Protein AF-A0AAP7P8I2-F1 (afdb_monomer)

Sequence (131 aa):
MYRLLLYSFLILPVAASAGTTIYTDSHQRPMNPPAGVRVVLLDAPEQTQDTFFGVLPAEPAEASARVMERMQSPEWQSFQAGLAEHYRALAHAWSLGLKKYPAVVFDDSEVVYGTTDVVLAEQLRTGGGLP

InterPro domains:
  IPR011090 Integrating conjugative element protein, PFL4709 [PF07511] (19-124)
  IPR011090 Integrating conjugative element protein, PFL4709 [TIGR03757] (19-124)

Secondary structure (DSSP, 8-state):
-----------PPP------EEEE-STT--SSPPTT-EEEETTHHHHHHHHHH-S--SSHHHHHHHHHHHHTSTTHHHHHHHHHHHHHHHHHHHHTT--SSSEEEETTTEEEES---HHHHHHHHHH----

Foldseek 3Di:
DDDDPPPPPPPDPDLDQDAKEWEAAPVADDDDDDPPYHYAHLCVLVVLCCVQLPDADPPVVRSVVSVVVSCPDPCNVVSVVSSVVNVVSNVLCVVLVPDDDRWMDGRSHDIDHDDPHPVVSVCPRVVDPDD

Mean predicted aligned error: 8.73 Å

Solvent-accessible surface area (backbone atoms only — not comparable to full-atom values): 7961 Å² total; per-residue (Å²): 134,88,75,91,79,81,78,77,78,79,76,73,78,76,80,70,82,40,59,45,31,33,38,25,39,83,89,62,61,60,82,80,68,61,90,83,50,44,78,44,51,70,49,42,46,59,54,52,49,45,67,72,68,45,88,68,57,92,52,65,70,59,27,52,52,52,53,52,55,52,62,72,38,89,60,32,67,60,50,52,54,53,43,53,51,39,49,49,54,43,51,47,46,52,74,64,62,62,85,69,70,32,16,34,29,40,57,75,72,49,76,38,71,78,36,61,52,63,70,61,41,51,48,47,70,74,68,56,77,79,133

Organism: Escherichia coli (NCBI:txid562)

Nearest PDB structures (foldseek):
  9dcg-assembly2_B  TM=5.178E-01  e=1.261E-01  Vibrio cholerae O1 biovar El Tor str. N16961
  3gv1-assembly1_A  TM=3.409E-01  e=2.530E-01  Neisseria gonorrhoeae FA 1090
  5cp1-assembly1_A-2  TM=4.645E-01  e=1.398E+00  Deinococcus radiodurans R1 = ATCC 13939 = DSM 20539
  4jr6-assembly2_B  TM=3.338E-01  e=2.177E+00  Mycobacterium tuberculosis
  4ihu-assembly2_B  TM=3.400E-01  e=3.613E+00  Mycobacterium tuberculosis H37Rv

Structure (mmCIF, N/CA/C/O backbone):
data_AF-A0AAP7P8I2-F1
#
_entry.id   AF-A0AAP7P8I2-F1
#
loop_
_atom_site.group_PDB
_atom_site.id
_atom_site.type_symbol
_atom_site.label_atom_id
_atom_site.label_alt_id
_atom_site.label_comp_id
_atom_site.label_asym_id
_atom_site.label_entity_id
_atom_site.label_seq_id
_atom_site.pdbx_PDB_ins_code
_atom_site.Cartn_x
_atom_site.Cartn_y
_atom_site.Cartn_z
_atom_site.occupancy
_atom_site.B_iso_or_equiv
_atom_site.auth_seq_id
_atom_site.auth_comp_id
_atom_site.auth_asym_id
_atom_site.auth_atom_id
_atom_site.pdbx_PDB_model_num
ATOM 1 N N . MET A 1 1 ? -33.397 -39.259 -21.211 1.00 44.47 1 MET A N 1
ATOM 2 C CA . MET A 1 1 ? -32.452 -39.776 -22.225 1.00 44.47 1 MET A CA 1
ATOM 3 C C . MET A 1 1 ? -31.731 -38.589 -22.847 1.00 44.47 1 MET A C 1
ATOM 5 O O . MET A 1 1 ? -32.405 -37.839 -23.527 1.00 44.47 1 MET A O 1
ATOM 9 N N . TYR A 1 2 ? -30.421 -38.451 -22.566 1.00 43.09 2 TYR A N 1
ATOM 10 C CA . TYR A 1 2 ? -29.397 -37.622 -23.247 1.00 43.09 2 TYR A CA 1
ATOM 11 C C . TYR A 1 2 ? -29.662 -36.101 -23.382 1.00 43.09 2 TYR A C 1
ATOM 13 O O . TYR A 1 2 ? -30.715 -35.687 -23.821 1.00 43.09 2 TYR A O 1
ATOM 21 N N . ARG A 1 3 ? -28.748 -35.167 -23.112 1.00 51.34 3 ARG A N 1
ATOM 22 C CA . ARG A 1 3 ? -27.328 -35.174 -22.743 1.00 51.34 3 ARG A CA 1
ATOM 23 C C . ARG A 1 3 ? -27.019 -33.739 -22.288 1.00 51.34 3 ARG A C 1
ATOM 25 O O . ARG A 1 3 ? -27.581 -32.799 -22.842 1.00 51.34 3 ARG A O 1
ATOM 32 N N . LEU A 1 4 ? -26.135 -33.593 -21.304 1.00 53.62 4 LEU A N 1
ATOM 33 C CA . LEU A 1 4 ? -25.483 -32.334 -20.939 1.00 53.62 4 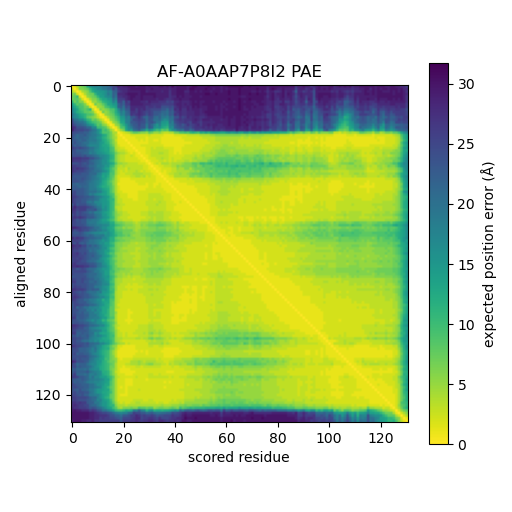LEU A CA 1
ATOM 34 C C . LEU A 1 4 ? -25.077 -31.524 -22.182 1.00 53.62 4 LEU A C 1
ATOM 36 O O . LEU A 1 4 ? -24.335 -32.033 -23.020 1.00 53.62 4 LEU A O 1
ATOM 40 N N . LEU A 1 5 ? -25.450 -30.249 -22.215 1.00 54.62 5 LEU A N 1
ATOM 41 C CA . LEU A 1 5 ? -24.685 -29.203 -22.894 1.00 54.62 5 LEU A CA 1
ATOM 42 C C . LEU A 1 5 ? -24.459 -28.074 -21.884 1.00 54.62 5 LEU A C 1
ATOM 44 O O . LEU A 1 5 ? -25.055 -27.004 -21.941 1.00 54.62 5 LEU A O 1
ATOM 48 N N . LEU A 1 6 ? -23.603 -28.375 -20.902 1.00 55.03 6 LEU A N 1
ATOM 49 C CA . LEU A 1 6 ? -22.873 -27.372 -20.133 1.00 55.03 6 LEU A CA 1
ATOM 50 C C . LEU A 1 6 ? -21.928 -26.677 -21.119 1.00 55.03 6 LEU A C 1
ATOM 52 O O . LEU A 1 6 ? -20.834 -27.165 -21.396 1.00 55.03 6 LEU A O 1
ATOM 56 N N . TYR A 1 7 ? -22.379 -25.569 -21.703 1.00 57.22 7 TYR A N 1
ATOM 57 C CA . TYR A 1 7 ? -21.488 -24.639 -22.382 1.00 57.22 7 TYR A CA 1
ATOM 58 C C . TYR A 1 7 ? -20.654 -23.939 -21.308 1.00 57.22 7 TYR A C 1
ATOM 60 O O . TYR A 1 7 ? -21.066 -22.938 -20.727 1.00 57.22 7 TYR A O 1
ATOM 68 N N . SER A 1 8 ? -19.478 -24.496 -21.023 1.00 60.69 8 SER A N 1
ATOM 69 C CA . SER A 1 8 ? -18.417 -23.781 -20.326 1.00 60.69 8 SER A CA 1
ATOM 70 C C . SER A 1 8 ? -17.981 -22.626 -21.222 1.00 60.69 8 SER A C 1
ATOM 72 O O . SER A 1 8 ? -17.209 -22.813 -22.162 1.00 60.69 8 SER A O 1
ATOM 74 N N . PHE A 1 9 ? -18.513 -21.433 -20.969 1.00 62.81 9 PHE A N 1
ATOM 75 C CA . PHE A 1 9 ? -17.975 -20.207 -21.536 1.00 62.81 9 PHE A CA 1
ATOM 76 C C . PHE A 1 9 ? -16.622 -19.981 -20.852 1.00 62.81 9 PHE A C 1
ATOM 78 O O . PHE A 1 9 ? -16.549 -19.451 -19.745 1.00 62.81 9 PHE A O 1
ATOM 85 N N . LEU A 1 10 ? -15.552 -20.502 -21.459 1.00 64.00 10 LEU A N 1
ATOM 86 C CA . LEU A 1 10 ? -14.185 -20.207 -21.051 1.00 64.00 10 LEU A CA 1
ATOM 87 C C . LEU A 1 10 ? -13.946 -18.730 -21.375 1.00 64.00 10 LEU A C 1
ATOM 89 O O . LEU A 1 10 ? -13.545 -18.382 -22.484 1.00 64.00 10 LEU A O 1
ATOM 93 N N . ILE A 1 11 ? -14.266 -17.856 -20.423 1.00 66.25 11 ILE A N 1
ATOM 94 C CA . ILE A 1 11 ? -13.855 -16.458 -20.472 1.00 66.25 11 ILE A CA 1
ATOM 95 C C . ILE A 1 11 ? -12.336 -16.483 -20.324 1.00 66.25 11 ILE A C 1
ATOM 97 O O . ILE A 1 11 ? -11.816 -16.680 -19.228 1.00 66.25 11 ILE A O 1
ATOM 101 N N . LEU A 1 12 ? -1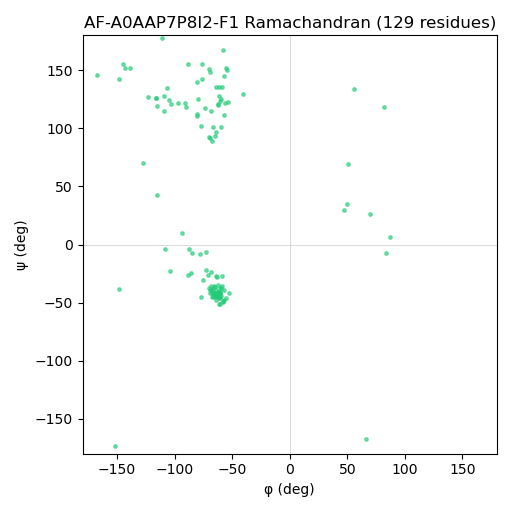1.624 -16.345 -21.440 1.00 56.06 12 LEU A N 1
ATOM 102 C CA . LEU A 1 12 ? -10.212 -15.992 -21.408 1.00 56.06 12 LEU A CA 1
ATOM 103 C C . LEU A 1 12 ? -10.126 -14.603 -20.765 1.00 56.06 12 LEU A C 1
ATOM 105 O O . LEU A 1 12 ? -10.740 -13.671 -21.296 1.00 56.06 12 LEU A O 1
ATOM 109 N N . PRO A 1 13 ? -9.428 -14.436 -19.629 1.00 60.38 13 PRO A N 1
ATOM 110 C CA . PRO A 1 13 ? -9.157 -13.102 -19.129 1.00 60.38 13 PRO A CA 1
ATOM 111 C C . PRO A 1 13 ? -8.368 -12.370 -20.216 1.00 60.38 13 PRO A C 1
ATOM 113 O O . PRO A 1 13 ? -7.352 -12.868 -20.702 1.00 60.38 13 PRO A O 1
ATOM 116 N N . VAL A 1 14 ? -8.865 -11.208 -20.638 1.00 52.31 14 VAL A N 1
ATOM 117 C CA . VAL A 1 14 ? -8.065 -10.272 -21.428 1.00 52.31 14 VAL A CA 1
ATOM 118 C C . VAL A 1 14 ? -6.821 -9.990 -20.594 1.00 52.31 14 VAL A C 1
ATOM 120 O O . VAL A 1 14 ? -6.948 -9.569 -19.444 1.00 52.31 14 VAL A O 1
ATOM 123 N N . ALA A 1 15 ? -5.637 -10.266 -21.142 1.00 53.00 15 ALA A N 1
ATOM 124 C CA . ALA A 1 15 ? -4.395 -9.804 -20.547 1.00 53.00 15 ALA A CA 1
ATOM 125 C C . ALA A 1 15 ? -4.470 -8.274 -20.516 1.00 53.00 15 ALA A C 1
ATOM 127 O O . ALA A 1 15 ? -4.354 -7.614 -21.550 1.00 53.00 15 ALA A O 1
ATOM 128 N N . ALA A 1 16 ? -4.781 -7.714 -19.349 1.00 52.94 16 ALA A N 1
ATOM 129 C CA . ALA A 1 16 ? -4.645 -6.290 -19.129 1.00 52.94 16 ALA A CA 1
ATOM 130 C C . ALA A 1 16 ? -3.160 -5.971 -19.325 1.00 52.94 16 ALA A C 1
ATOM 132 O O . ALA A 1 16 ? -2.315 -6.594 -18.688 1.00 52.94 16 ALA A O 1
ATOM 133 N N . SER A 1 17 ? -2.842 -5.054 -20.241 1.00 48.78 17 SER A N 1
ATOM 134 C CA . SER A 1 17 ? -1.500 -4.474 -20.312 1.00 48.78 17 SER A CA 1
ATOM 135 C C . SER A 1 17 ? -1.229 -3.854 -18.948 1.00 48.78 17 SER A C 1
ATOM 137 O O . SER A 1 17 ? -1.931 -2.925 -18.537 1.00 48.78 17 SER A O 1
ATOM 139 N N . ALA A 1 18 ? -0.301 -4.438 -18.204 1.00 62.53 18 ALA A N 1
ATOM 140 C CA . ALA A 1 18 ? -0.008 -4.000 -16.858 1.00 62.53 18 ALA A CA 1
ATOM 141 C C . ALA A 1 18 ? 0.842 -2.725 -16.942 1.00 62.53 18 ALA A C 1
ATOM 143 O O . ALA A 1 18 ? 2.022 -2.736 -17.256 1.00 62.53 18 ALA A O 1
ATOM 144 N N . GLY A 1 19 ? 0.220 -1.569 -16.721 1.00 88.62 19 GLY A N 1
ATOM 145 C CA . GLY A 1 19 ? 0.947 -0.300 -16.720 1.00 88.62 19 GLY A CA 1
ATOM 146 C C . GLY A 1 19 ? 2.078 -0.273 -15.682 1.00 88.62 19 GLY A C 1
ATOM 147 O O . GLY A 1 19 ? 2.148 -1.097 -14.769 1.00 88.62 19 GLY A O 1
ATOM 148 N N . THR A 1 20 ? 2.959 0.718 -15.779 1.00 94.44 20 THR A N 1
ATOM 149 C CA . THR A 1 20 ? 4.027 0.906 -14.793 1.00 94.44 20 THR A CA 1
ATOM 150 C C . THR A 1 20 ? 3.448 1.162 -13.399 1.00 94.44 20 THR A C 1
ATOM 152 O O . THR A 1 20 ? 2.638 2.074 -13.202 1.00 94.44 20 THR A O 1
ATOM 155 N N . THR A 1 21 ? 3.900 0.385 -12.415 1.00 96.62 21 THR A N 1
ATOM 156 C CA . THR A 1 21 ? 3.513 0.532 -11.010 1.00 96.62 21 THR A CA 1
ATOM 157 C C . THR A 1 21 ? 4.741 0.726 -10.129 1.00 96.62 21 THR A C 1
ATOM 159 O O . THR A 1 21 ? 5.665 -0.080 -10.140 1.00 96.62 21 THR A O 1
ATOM 162 N N . ILE A 1 22 ? 4.740 1.781 -9.320 1.00 97.25 22 ILE A N 1
ATOM 163 C CA . ILE A 1 22 ? 5.729 2.018 -8.270 1.00 97.25 22 ILE A CA 1
ATOM 164 C C . ILE A 1 22 ? 5.211 1.381 -6.979 1.00 97.25 22 ILE A C 1
ATOM 166 O O . ILE A 1 22 ? 4.151 1.763 -6.486 1.00 97.25 22 ILE A O 1
ATOM 170 N N . TYR A 1 23 ? 5.973 0.456 -6.407 1.00 97.44 23 TYR A N 1
ATOM 171 C CA . TYR A 1 23 ? 5.758 -0.087 -5.068 1.00 97.44 23 TYR A CA 1
ATOM 172 C C . TYR A 1 23 ? 6.769 0.541 -4.105 1.00 97.44 23 TYR A C 1
ATOM 174 O O . TYR A 1 23 ? 7.978 0.436 -4.304 1.00 97.44 23 TYR A O 1
ATOM 182 N N . THR A 1 24 ? 6.286 1.216 -3.067 1.00 97.56 24 THR A N 1
ATOM 183 C CA . THR A 1 24 ? 7.125 1.917 -2.080 1.00 97.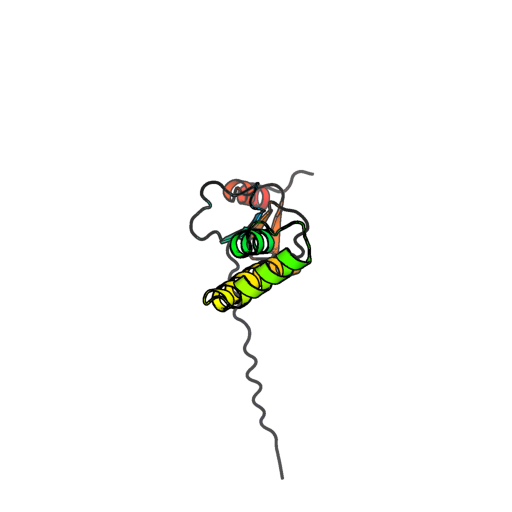56 24 THR A CA 1
ATOM 184 C C . THR A 1 24 ? 6.428 1.974 -0.717 1.00 97.56 24 THR A C 1
ATOM 186 O O . THR A 1 24 ? 5.379 1.360 -0.543 1.00 97.56 24 THR A O 1
ATOM 189 N N . ASP A 1 25 ? 6.995 2.684 0.251 1.00 96.12 25 ASP A N 1
ATOM 190 C CA . ASP A 1 25 ? 6.366 3.034 1.527 1.00 96.12 25 ASP A CA 1
ATOM 191 C C . ASP A 1 25 ? 6.067 4.546 1.606 1.00 96.12 25 ASP A C 1
ATOM 193 O O . ASP A 1 25 ? 6.364 5.323 0.688 1.00 96.12 25 ASP A O 1
ATOM 197 N N . SER A 1 26 ? 5.452 4.992 2.701 1.00 94.25 26 SER A N 1
ATOM 198 C CA . SER A 1 26 ? 5.184 6.413 2.942 1.00 94.25 26 SER A CA 1
ATOM 199 C C . SER A 1 26 ? 6.437 7.275 3.067 1.00 94.25 26 SER A C 1
ATOM 201 O O . SER A 1 26 ? 6.374 8.463 2.731 1.00 94.25 26 SER A O 1
ATOM 203 N N . HIS A 1 27 ? 7.555 6.702 3.518 1.00 93.38 27 HIS A N 1
ATOM 204 C CA . HIS A 1 27 ? 8.819 7.403 3.736 1.00 93.38 27 HIS A CA 1
ATOM 205 C C . HIS A 1 27 ? 9.547 7.717 2.425 1.00 93.38 27 HIS A C 1
ATOM 207 O O . HIS A 1 27 ? 10.235 8.732 2.330 1.00 93.38 27 HIS A O 1
ATOM 213 N N . GLN A 1 28 ? 9.375 6.877 1.406 1.00 92.12 28 GLN A N 1
ATOM 214 C CA . GLN A 1 28 ? 10.053 6.965 0.114 1.00 92.12 28 GLN A CA 1
ATOM 215 C C . GLN A 1 28 ? 9.061 7.238 -1.021 1.00 92.12 28 GLN A C 1
ATOM 217 O O . GLN A 1 28 ? 9.124 6.629 -2.094 1.00 92.12 28 GLN A O 1
ATOM 222 N N . ARG A 1 29 ? 8.106 8.150 -0.802 1.00 92.44 29 ARG A N 1
ATOM 223 C CA . ARG A 1 29 ? 7.119 8.499 -1.830 1.00 92.44 29 ARG A CA 1
ATOM 224 C C . ARG A 1 29 ? 7.767 9.151 -3.064 1.00 92.44 29 ARG A C 1
ATOM 226 O O . ARG A 1 29 ? 8.582 10.060 -2.904 1.00 92.44 29 ARG A O 1
ATOM 233 N N . PRO A 1 30 ? 7.376 8.752 -4.293 1.00 92.06 30 PRO A N 1
ATOM 234 C CA . PRO A 1 30 ? 7.852 9.395 -5.513 1.00 92.06 30 PRO A CA 1
ATOM 235 C C . PRO A 1 30 ? 7.441 10.867 -5.557 1.00 92.06 30 PRO A C 1
ATOM 237 O O . PRO A 1 30 ? 6.285 11.215 -5.303 1.00 92.06 30 PRO A O 1
ATOM 240 N N . MET A 1 31 ? 8.379 11.728 -5.944 1.00 85.94 31 MET A N 1
ATOM 241 C CA . MET A 1 31 ? 8.097 13.130 -6.234 1.00 85.94 31 MET A CA 1
ATOM 242 C C . MET A 1 31 ? 7.511 13.227 -7.645 1.00 85.94 31 MET A C 1
ATOM 244 O O . MET A 1 31 ? 8.224 12.997 -8.613 1.00 85.94 31 MET A O 1
ATOM 248 N N . ASN A 1 32 ? 6.223 13.567 -7.757 1.00 87.75 32 ASN A N 1
ATOM 249 C CA . ASN A 1 32 ? 5.510 13.739 -9.032 1.00 87.75 32 ASN A CA 1
ATOM 250 C C . ASN A 1 32 ? 5.676 12.548 -10.001 1.00 87.75 32 ASN A C 1
ATOM 252 O O . ASN A 1 32 ? 6.332 12.688 -11.036 1.00 87.75 32 ASN A O 1
ATOM 256 N N . PRO A 1 33 ? 5.085 11.376 -9.695 1.00 89.62 33 PRO A N 1
ATOM 257 C CA . PRO A 1 33 ? 5.117 10.245 -10.617 1.00 89.62 33 PRO A CA 1
ATOM 258 C C . PRO A 1 33 ? 4.512 10.636 -11.982 1.00 89.62 33 PRO A C 1
ATOM 260 O O . PRO A 1 33 ? 3.556 11.421 -12.018 1.00 89.62 33 PRO A O 1
ATOM 263 N N . PRO A 1 34 ? 5.032 10.101 -13.104 1.00 91.25 34 PRO A N 1
ATOM 264 C CA . PRO A 1 34 ? 4.473 10.369 -14.425 1.00 91.25 34 PRO A CA 1
ATOM 265 C C . PRO A 1 34 ? 2.980 10.024 -14.513 1.00 91.25 34 PRO A C 1
ATOM 267 O O . PRO A 1 34 ? 2.484 9.128 -13.827 1.00 91.25 34 PRO A O 1
ATOM 270 N N . ALA A 1 35 ? 2.252 10.718 -15.390 1.00 89.88 35 ALA A N 1
ATOM 271 C CA . ALA A 1 35 ? 0.831 10.454 -15.595 1.00 89.88 35 ALA A CA 1
ATOM 272 C C . ALA A 1 35 ? 0.598 9.000 -16.042 1.00 89.88 35 ALA A C 1
ATOM 274 O O . ALA A 1 35 ? 1.301 8.489 -16.910 1.00 89.88 35 ALA A O 1
ATOM 275 N N . GLY A 1 36 ? -0.401 8.343 -15.450 1.00 89.50 36 GLY A N 1
ATOM 276 C CA . GLY A 1 36 ? -0.722 6.941 -15.736 1.00 89.50 36 GLY A CA 1
ATOM 277 C C . GLY A 1 36 ? 0.116 5.917 -14.963 1.00 89.50 36 GLY A C 1
ATOM 278 O O . GLY A 1 36 ? -0.224 4.738 -14.996 1.00 89.50 36 GLY A O 1
ATOM 279 N N . VAL A 1 37 ? 1.146 6.342 -14.221 1.00 94.25 37 VAL A N 1
ATOM 280 C CA . VAL A 1 37 ? 1.900 5.458 -13.323 1.00 94.25 37 VAL A CA 1
ATOM 281 C C . VAL A 1 37 ? 1.122 5.267 -12.028 1.00 94.25 37 VAL A C 1
ATOM 283 O O . VAL A 1 37 ? 0.770 6.230 -11.341 1.00 94.25 37 VAL A O 1
ATOM 286 N N . ARG A 1 38 ? 0.870 4.010 -11.666 1.00 95.31 38 ARG A N 1
ATOM 287 C CA . ARG A 1 38 ? 0.226 3.676 -10.396 1.00 95.31 38 ARG A CA 1
ATOM 288 C C . ARG A 1 38 ? 1.254 3.711 -9.268 1.00 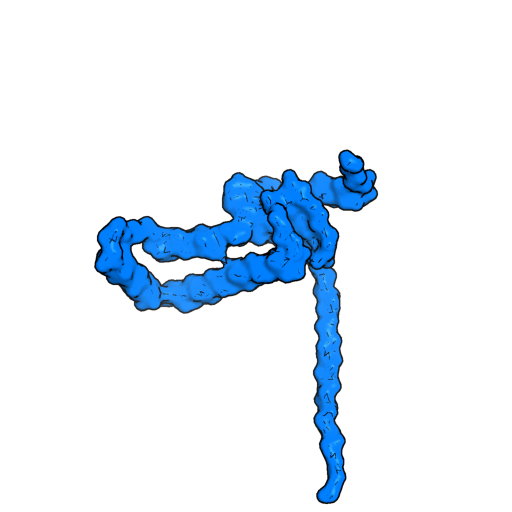95.31 38 ARG A C 1
ATOM 290 O O . ARG A 1 38 ? 2.365 3.225 -9.433 1.00 95.31 38 ARG A O 1
ATOM 297 N N . VAL A 1 39 ? 0.878 4.234 -8.103 1.00 96.31 39 VAL A N 1
ATOM 298 C CA . VAL A 1 39 ? 1.712 4.186 -6.891 1.00 96.31 39 VAL A CA 1
ATOM 299 C C . VAL A 1 39 ? 1.001 3.361 -5.829 1.00 96.31 39 VAL A C 1
ATOM 301 O O . VAL A 1 39 ? -0.149 3.635 -5.491 1.00 96.31 39 VAL A O 1
ATOM 304 N N . VAL A 1 40 ? 1.691 2.355 -5.304 1.00 96.75 40 VAL A N 1
ATOM 305 C CA . VAL A 1 40 ? 1.229 1.489 -4.221 1.00 96.75 40 VAL A CA 1
ATOM 306 C C . VAL A 1 40 ? 2.130 1.697 -3.020 1.00 96.75 40 VAL A C 1
ATOM 308 O O . VAL A 1 40 ? 3.330 1.437 -3.087 1.00 96.75 40 VAL A O 1
ATOM 311 N N . LEU A 1 41 ? 1.530 2.140 -1.919 1.00 97.06 41 LEU A N 1
ATOM 312 C CA . LEU A 1 41 ? 2.201 2.193 -0.628 1.00 97.06 41 LEU A CA 1
ATOM 313 C C . LEU A 1 41 ? 1.967 0.865 0.095 1.00 97.06 41 LEU A C 1
ATOM 315 O O . LEU A 1 41 ? 0.823 0.484 0.348 1.00 97.06 41 LEU A O 1
ATOM 319 N N . LEU A 1 42 ? 3.042 0.142 0.385 1.00 96.75 42 LEU A N 1
ATOM 320 C CA . LEU A 1 42 ? 2.997 -1.176 1.021 1.00 96.75 42 LEU A CA 1
ATOM 321 C C . LEU A 1 42 ? 2.623 -1.087 2.509 1.00 96.75 42 LEU A C 1
ATOM 323 O O . LEU A 1 42 ? 2.092 -2.043 3.064 1.00 96.75 42 LEU A O 1
ATOM 327 N N . ASP A 1 43 ? 2.826 0.081 3.114 1.00 96.44 43 ASP A N 1
ATOM 328 C CA . ASP A 1 43 ? 2.418 0.459 4.469 1.00 96.44 43 ASP A CA 1
ATOM 329 C C . ASP A 1 43 ? 1.052 1.181 4.503 1.00 96.44 43 ASP A C 1
ATOM 331 O O . ASP A 1 43 ? 0.646 1.712 5.536 1.00 96.44 43 ASP A O 1
ATOM 335 N N . ALA A 1 44 ? 0.304 1.214 3.389 1.00 97.06 44 ALA A N 1
ATOM 336 C CA . ALA A 1 44 ? -1.027 1.825 3.361 1.00 97.06 44 ALA A CA 1
ATOM 337 C C . ALA A 1 44 ? -2.038 1.196 4.338 1.00 97.06 44 ALA A C 1
ATOM 339 O O . ALA A 1 44 ? -2.833 1.959 4.896 1.00 97.06 44 ALA A O 1
ATOM 340 N N . PRO A 1 45 ? -2.063 -0.139 4.569 1.00 96.81 45 PRO A N 1
ATOM 341 C CA . PRO A 1 45 ? -2.960 -0.718 5.566 1.00 96.81 45 PRO A CA 1
ATOM 342 C C . PRO A 1 45 ? -2.726 -0.130 6.962 1.00 96.81 45 PRO A C 1
ATOM 344 O O . PRO A 1 45 ? -3.675 0.347 7.578 1.00 96.81 45 PRO A O 1
ATOM 347 N N . GLU A 1 46 ? -1.464 -0.074 7.398 1.00 95.81 46 GLU A N 1
ATOM 348 C CA . GLU A 1 46 ? -1.062 0.476 8.698 1.00 95.81 46 GLU A CA 1
ATOM 349 C C . GLU A 1 46 ? -1.430 1.958 8.804 1.00 95.81 46 GLU A C 1
ATOM 351 O O . GLU A 1 46 ? -2.184 2.339 9.694 1.00 95.81 46 GLU A O 1
ATOM 356 N N . GLN 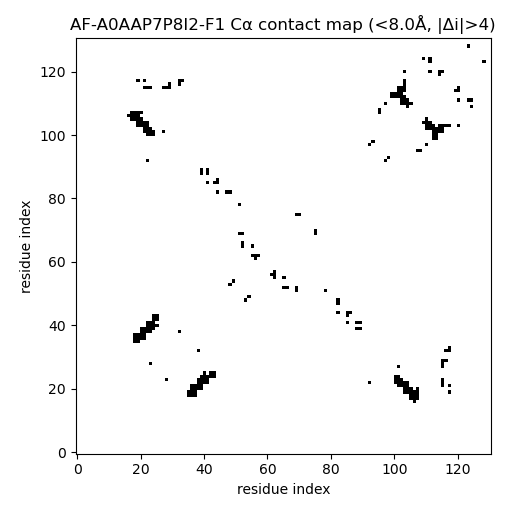A 1 47 ? -1.053 2.775 7.815 1.00 95.31 47 GLN A N 1
ATOM 357 C CA . GLN A 1 47 ? -1.415 4.198 7.793 1.00 95.31 47 GLN A CA 1
ATOM 358 C C . GLN A 1 47 ? -2.928 4.435 7.848 1.00 95.31 47 GLN A C 1
ATOM 360 O O . GLN A 1 47 ? -3.396 5.375 8.496 1.00 95.31 47 GLN A O 1
ATOM 365 N N . THR A 1 48 ? -3.710 3.605 7.156 1.00 95.75 48 THR A N 1
ATOM 366 C CA . THR A 1 48 ? -5.171 3.734 7.126 1.00 95.75 48 THR A CA 1
ATOM 367 C C . THR A 1 48 ? -5.770 3.382 8.483 1.00 95.75 48 THR A C 1
ATOM 369 O O . THR A 1 48 ? -6.659 4.088 8.961 1.00 95.75 48 THR A O 1
ATOM 372 N N . GLN A 1 49 ? -5.270 2.325 9.127 1.00 96.25 49 GLN A N 1
ATOM 373 C CA . GLN A 1 49 ? -5.680 1.933 10.475 1.00 96.25 49 GLN A CA 1
ATOM 374 C C . GLN A 1 49 ? -5.304 3.004 11.503 1.00 96.25 49 GLN A C 1
ATOM 376 O O . GLN A 1 49 ? -6.177 3.437 12.256 1.00 96.25 49 GLN A O 1
ATOM 381 N N . ASP A 1 50 ? -4.067 3.496 11.477 1.00 94.81 50 ASP A N 1
ATOM 382 C CA . ASP A 1 50 ? -3.579 4.542 12.380 1.00 94.81 50 ASP A CA 1
ATOM 383 C C . ASP A 1 50 ? -4.371 5.839 12.225 1.00 94.81 50 ASP A C 1
ATOM 385 O O . ASP A 1 50 ? -4.750 6.473 13.210 1.00 94.81 50 ASP A O 1
ATOM 389 N N . THR A 1 51 ? -4.700 6.213 10.988 1.00 95.00 51 THR A N 1
ATOM 390 C CA . THR A 1 51 ? -5.527 7.395 10.716 1.00 95.00 51 THR A CA 1
ATOM 391 C C . THR A 1 51 ? -6.954 7.209 11.232 1.00 95.00 51 THR A C 1
ATOM 393 O O . THR A 1 51 ? -7.544 8.143 11.777 1.00 95.00 51 THR A O 1
ATOM 396 N N . PHE A 1 52 ? -7.537 6.018 11.069 1.00 96.81 52 PHE A N 1
ATOM 397 C CA . PHE A 1 52 ? -8.928 5.773 11.441 1.00 96.81 52 PHE A CA 1
ATOM 398 C C . PHE A 1 52 ? -9.126 5.606 12.949 1.00 96.81 52 PHE A C 1
ATOM 400 O O . PHE A 1 52 ? -10.076 6.168 13.504 1.00 96.81 52 PHE A O 1
ATOM 407 N N . PHE A 1 53 ? -8.268 4.836 13.615 1.00 95.94 53 PHE A N 1
ATOM 408 C CA . PHE A 1 53 ? -8.364 4.580 15.054 1.00 95.94 53 PHE A CA 1
ATOM 409 C C . PHE A 1 53 ? -7.683 5.667 15.891 1.00 95.94 53 PHE A C 1
ATOM 411 O O . PHE A 1 53 ? -8.087 5.900 17.034 1.00 95.94 53 PHE A O 1
ATOM 418 N N . GLY A 1 54 ? -6.712 6.376 15.311 1.00 93.81 54 GLY A N 1
ATOM 419 C CA . GLY A 1 54 ? -5.883 7.337 16.021 1.00 93.81 54 GLY A CA 1
ATOM 420 C C . GLY A 1 54 ? -4.995 6.665 17.066 1.00 93.81 54 GLY A C 1
ATOM 421 O O . GLY A 1 54 ? -4.865 5.443 17.133 1.00 93.81 54 GLY A O 1
ATOM 422 N N . VAL A 1 55 ? -4.399 7.482 17.934 1.00 93.75 55 VAL A N 1
ATOM 423 C CA . VAL A 1 55 ? -3.598 6.978 19.054 1.00 93.75 55 VAL A CA 1
ATOM 424 C C . VAL A 1 55 ? -4.512 6.274 20.057 1.00 93.75 55 VAL A C 1
ATOM 426 O O . VAL A 1 55 ? -5.364 6.904 20.694 1.00 93.75 55 VAL A O 1
ATOM 429 N N . LEU A 1 56 ? -4.329 4.963 20.209 1.00 94.81 56 LEU A N 1
ATOM 430 C CA . LEU A 1 56 ? -5.041 4.175 21.207 1.00 94.81 56 LEU A CA 1
ATOM 431 C C . LEU A 1 56 ? -4.446 4.404 22.613 1.00 94.81 56 LEU A C 1
ATOM 433 O O . LEU A 1 56 ? -3.228 4.541 22.745 1.00 94.81 56 LEU A O 1
ATOM 437 N N . PRO A 1 57 ? -5.282 4.460 23.668 1.00 95.19 57 PRO A N 1
ATOM 438 C CA . PRO A 1 57 ? -4.825 4.471 25.057 1.00 95.19 57 PRO A CA 1
ATOM 439 C C . PRO A 1 57 ? -3.904 3.288 25.387 1.00 95.19 57 PRO A C 1
ATOM 441 O O . PRO A 1 57 ? -4.060 2.201 24.836 1.00 95.19 57 PRO A O 1
ATOM 444 N N . ALA A 1 58 ? -2.975 3.483 26.327 1.00 96.31 58 ALA A N 1
ATOM 445 C CA . ALA A 1 58 ? -2.110 2.402 26.809 1.00 96.31 58 ALA A CA 1
ATOM 446 C C . ALA A 1 58 ? -2.869 1.379 27.676 1.00 96.31 58 ALA A C 1
ATOM 448 O O . ALA A 1 58 ? -2.467 0.219 27.743 1.00 96.31 58 ALA A O 1
ATOM 449 N N . GLU A 1 59 ? -3.957 1.805 28.327 1.00 98.00 59 GLU A N 1
ATOM 450 C CA . GLU A 1 59 ? -4.829 0.935 29.115 1.0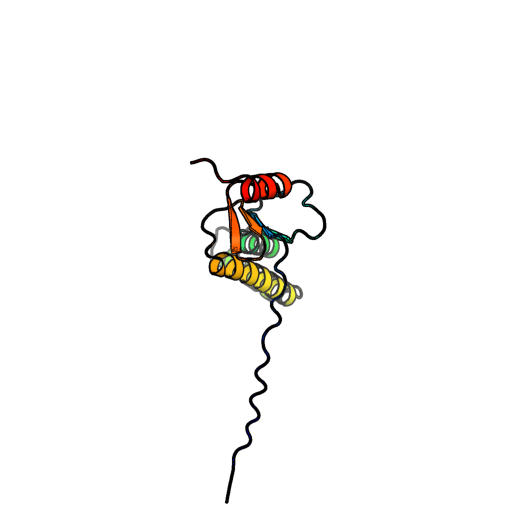0 98.00 59 GLU A CA 1
ATOM 451 C C . GLU A 1 59 ? -5.685 0.055 28.180 1.00 98.00 59 GLU A C 1
ATOM 453 O O . GLU A 1 59 ? -6.498 0.592 27.416 1.00 98.00 59 GLU A O 1
ATOM 458 N N . PRO A 1 60 ? -5.556 -1.288 28.219 1.00 96.69 60 PRO A N 1
ATOM 459 C CA . PRO A 1 60 ? -6.225 -2.172 27.261 1.00 96.69 60 PRO A CA 1
ATOM 460 C C . PRO A 1 60 ? -7.752 -2.055 27.245 1.00 96.69 60 PRO A C 1
ATOM 462 O O . PRO A 1 60 ? -8.368 -2.161 26.180 1.00 96.69 60 PRO A O 1
ATOM 465 N N . ALA A 1 61 ? -8.374 -1.827 28.407 1.00 97.75 61 ALA A N 1
ATOM 466 C CA . ALA A 1 61 ? -9.824 -1.675 28.502 1.00 97.75 61 ALA A CA 1
ATOM 467 C C . ALA A 1 61 ? -10.310 -0.416 27.762 1.00 97.75 61 ALA A C 1
ATOM 469 O O . ALA A 1 61 ? -11.284 -0.469 27.008 1.00 97.75 61 ALA A O 1
ATOM 470 N N . GLU A 1 62 ? -9.594 0.698 27.921 1.00 97.56 62 GLU A N 1
ATOM 471 C CA . GLU A 1 62 ? -9.900 1.957 27.239 1.00 97.56 62 GLU A CA 1
ATOM 472 C C . GLU A 1 62 ? -9.622 1.866 25.733 1.00 97.56 62 GLU A C 1
ATOM 474 O O . GLU A 1 62 ? -10.420 2.343 24.925 1.00 97.56 62 GLU A O 1
ATOM 479 N N . ALA A 1 63 ? -8.534 1.199 25.334 1.00 97.19 63 ALA A N 1
ATOM 480 C CA . ALA A 1 63 ? -8.227 0.949 23.928 1.00 97.19 63 ALA A CA 1
ATOM 481 C C . ALA A 1 63 ? -9.318 0.129 23.232 1.00 97.19 63 ALA A C 1
ATOM 483 O O . ALA A 1 63 ? -9.771 0.495 22.146 1.00 97.19 63 ALA A O 1
ATOM 484 N N . SER A 1 64 ? -9.784 -0.947 23.873 1.00 97.56 64 SER A N 1
ATOM 485 C CA . SER A 1 64 ? -10.866 -1.777 23.342 1.00 97.56 64 SER A CA 1
ATOM 486 C C . SER A 1 64 ? -12.171 -0.992 23.200 1.00 97.56 64 SER A C 1
ATOM 488 O O . SER A 1 64 ? -12.811 -1.062 22.148 1.00 97.56 64 SER A O 1
ATOM 490 N N . ALA A 1 65 ? -12.534 -0.197 24.212 1.00 97.12 65 ALA A N 1
ATOM 491 C CA . ALA A 1 65 ? -13.718 0.657 24.162 1.00 97.12 65 ALA A CA 1
ATOM 492 C C . ALA A 1 65 ? -13.644 1.661 23.000 1.00 97.12 65 ALA A C 1
ATOM 494 O O . ALA A 1 65 ? -14.605 1.792 22.242 1.00 97.12 65 ALA A O 1
ATOM 495 N N . ARG A 1 66 ? -12.481 2.295 22.799 1.00 96.44 66 ARG A N 1
ATOM 496 C CA . ARG A 1 66 ? -12.255 3.245 21.702 1.00 96.44 66 ARG A CA 1
ATOM 497 C C . ARG A 1 66 ? -12.358 2.587 20.328 1.00 96.44 66 ARG A C 1
ATOM 499 O O . ARG A 1 66 ? -12.982 3.139 19.427 1.00 96.44 66 ARG A O 1
ATOM 506 N N . VAL A 1 67 ? -11.778 1.400 20.152 1.00 96.94 67 VAL A N 1
ATOM 507 C CA . VAL A 1 67 ? -11.907 0.640 18.897 1.00 96.94 67 VAL A CA 1
ATOM 508 C C . VAL A 1 67 ? -13.373 0.301 18.624 1.00 96.94 67 VAL A C 1
ATOM 510 O O . VAL A 1 67 ? -13.847 0.528 17.514 1.00 96.94 67 VAL A O 1
ATOM 513 N N . MET A 1 68 ? -14.106 -0.182 19.632 1.00 97.25 68 MET A N 1
ATOM 514 C CA . MET A 1 68 ? -15.522 -0.528 19.494 1.00 97.25 68 MET A CA 1
ATOM 515 C C . MET A 1 68 ? -16.377 0.685 19.112 1.00 97.25 68 MET A C 1
ATOM 517 O O . MET A 1 68 ? -17.202 0.590 18.207 1.00 97.25 68 MET A O 1
ATOM 521 N N . GLU A 1 69 ? -16.151 1.833 19.752 1.00 96.62 69 GLU A N 1
ATOM 522 C CA . GLU A 1 69 ? -16.819 3.093 19.413 1.00 96.62 69 GLU A CA 1
ATOM 523 C C . GLU A 1 69 ? -16.590 3.467 17.940 1.00 96.62 69 GLU A C 1
ATOM 525 O O . GLU A 1 69 ? -17.540 3.751 17.209 1.00 96.62 69 GLU A O 1
ATOM 530 N N . ARG A 1 70 ? -15.339 3.399 17.465 1.00 96.56 70 ARG A N 1
ATOM 531 C CA . ARG A 1 70 ? -14.993 3.688 16.062 1.00 96.56 70 ARG A CA 1
ATOM 532 C C . ARG A 1 70 ? -15.613 2.685 15.088 1.00 96.56 70 ARG A C 1
ATOM 534 O O . ARG A 1 70 ? -16.032 3.078 14.008 1.00 96.56 70 ARG A O 1
ATOM 541 N N . MET A 1 71 ? -15.712 1.410 15.460 1.00 96.62 71 MET A N 1
ATOM 542 C CA . MET A 1 71 ? -16.370 0.380 14.645 1.00 96.62 71 MET A CA 1
ATOM 543 C C . MET A 1 71 ? -17.889 0.563 14.540 1.00 96.62 71 MET A C 1
ATOM 545 O O . MET A 1 71 ? -18.501 0.084 13.590 1.00 96.62 71 MET A O 1
ATOM 549 N N . GLN A 1 72 ? -18.506 1.244 15.505 1.00 97.19 72 GLN A N 1
ATOM 550 C CA . GLN A 1 72 ? -19.935 1.565 15.486 1.00 97.19 72 GLN A CA 1
ATOM 551 C C . GLN A 1 72 ? -20.239 2.874 14.743 1.00 97.19 72 GLN A C 1
ATOM 553 O O . GLN A 1 72 ? -21.408 3.232 14.588 1.00 97.19 72 GLN A O 1
ATOM 558 N N . SER A 1 73 ? -19.213 3.595 14.278 1.00 97.19 73 SER A N 1
ATOM 559 C CA . SER A 1 73 ? -19.395 4.863 13.583 1.00 97.19 73 SER A CA 1
ATOM 560 C C . SER A 1 73 ? -19.887 4.663 12.137 1.00 97.19 73 SER A C 1
ATOM 562 O O . SER A 1 73 ? -19.640 3.618 11.527 1.00 97.19 73 SER A O 1
ATOM 564 N N . PRO A 1 74 ? -20.568 5.659 11.539 1.00 97.25 74 PRO A N 1
ATOM 565 C CA . PRO A 1 74 ? -21.069 5.562 10.163 1.00 97.25 74 PRO A CA 1
ATOM 566 C C . PRO A 1 74 ? -19.973 5.321 9.113 1.00 97.25 74 PRO A C 1
ATOM 568 O O . PRO A 1 74 ? -20.232 4.742 8.059 1.00 97.25 74 PRO A O 1
ATOM 571 N N . GLU A 1 75 ? -18.742 5.753 9.392 1.00 96.88 75 GLU A N 1
ATOM 572 C CA . GLU A 1 75 ? -17.589 5.620 8.498 1.00 96.88 75 GLU A CA 1
ATOM 573 C C . GLU A 1 75 ? -16.981 4.208 8.500 1.00 96.88 75 GLU A C 1
ATOM 575 O O . GLU A 1 75 ? -16.113 3.920 7.676 1.00 96.88 75 GLU A O 1
ATOM 580 N N . TRP A 1 76 ? -17.418 3.309 9.391 1.00 97.38 76 TRP A N 1
ATOM 581 C CA . TRP A 1 76 ? -16.846 1.966 9.518 1.00 97.38 76 TRP A CA 1
ATOM 582 C C . TRP A 1 76 ? -16.869 1.181 8.203 1.00 97.38 76 TRP A C 1
ATOM 584 O O . TRP A 1 76 ? -15.863 0.600 7.795 1.00 97.38 76 TRP A O 1
ATOM 594 N N . GLN A 1 77 ? -18.001 1.200 7.498 1.00 97.56 77 GLN A N 1
ATOM 595 C CA . GLN A 1 77 ? -18.165 0.418 6.273 1.00 97.56 77 GLN A CA 1
ATOM 596 C C . GLN A 1 77 ? -17.235 0.900 5.149 1.00 97.56 77 GLN A C 1
ATOM 598 O O . GLN A 1 77 ? -16.644 0.082 4.439 1.00 97.56 77 GLN A O 1
ATOM 603 N N . SER A 1 78 ? -17.091 2.219 4.977 1.00 97.12 78 SER A N 1
ATOM 604 C CA . SER A 1 78 ? -16.196 2.786 3.962 1.00 97.12 78 SER A CA 1
ATOM 605 C C . SER A 1 78 ? -14.731 2.568 4.333 1.00 97.12 78 SER A C 1
ATOM 607 O O . SER A 1 78 ? -13.931 2.228 3.460 1.00 97.12 78 SER A O 1
ATOM 609 N N . PHE A 1 79 ? -14.395 2.665 5.621 1.00 97.50 79 PHE A N 1
ATOM 610 C CA . PHE A 1 79 ? -13.080 2.306 6.137 1.00 97.50 79 PHE A CA 1
ATOM 611 C C . PHE A 1 79 ? -12.722 0.847 5.827 1.00 97.50 79 PHE A C 1
ATOM 613 O O . PHE A 1 79 ? -11.657 0.597 5.264 1.00 97.50 79 PHE A O 1
ATOM 620 N N . GLN A 1 80 ? -13.608 -0.116 6.113 1.00 97.69 80 GLN A N 1
ATOM 621 C CA . GLN A 1 80 ? -13.341 -1.530 5.823 1.00 97.69 80 GLN A CA 1
ATOM 622 C C . GLN A 1 80 ? -13.124 -1.788 4.329 1.00 97.69 80 GLN A C 1
ATOM 624 O O . GLN A 1 80 ? -12.226 -2.546 3.960 1.00 97.69 80 GLN A O 1
ATOM 629 N N . ALA A 1 81 ? -13.921 -1.152 3.467 1.00 97.25 81 ALA A N 1
ATOM 630 C CA . ALA A 1 81 ? -13.769 -1.278 2.022 1.00 97.25 81 ALA A CA 1
ATOM 631 C C . ALA A 1 81 ? -12.422 -0.714 1.534 1.00 97.25 81 ALA A C 1
ATOM 633 O O . ALA A 1 81 ? -11.736 -1.369 0.748 1.00 97.25 81 ALA A O 1
ATOM 634 N N . GLY A 1 82 ? -12.017 0.460 2.034 1.00 96.94 82 GLY A N 1
ATOM 635 C CA . GLY A 1 82 ? -10.713 1.055 1.726 1.00 96.94 82 GLY A CA 1
ATOM 636 C C . GLY A 1 82 ? -9.549 0.199 2.226 1.00 96.94 82 GLY A C 1
ATOM 637 O O . GLY A 1 82 ? -8.618 -0.090 1.477 1.00 96.94 82 GLY A O 1
ATOM 638 N N . LEU A 1 83 ? -9.638 -0.300 3.461 1.00 97.62 83 LEU A N 1
ATOM 639 C CA . LEU A 1 83 ? -8.631 -1.185 4.043 1.00 97.62 83 LEU A CA 1
ATOM 640 C C . LEU A 1 83 ? -8.477 -2.485 3.235 1.00 97.62 83 LEU A C 1
ATOM 642 O O . LEU A 1 83 ? -7.358 -2.920 2.961 1.00 97.62 83 LEU A O 1
ATOM 646 N N . ALA A 1 84 ? -9.589 -3.084 2.797 1.00 97.88 84 ALA A N 1
ATOM 647 C CA . ALA A 1 84 ? -9.570 -4.273 1.947 1.00 97.88 84 ALA A CA 1
ATOM 648 C C . ALA A 1 84 ? -8.887 -4.021 0.590 1.00 97.88 84 ALA A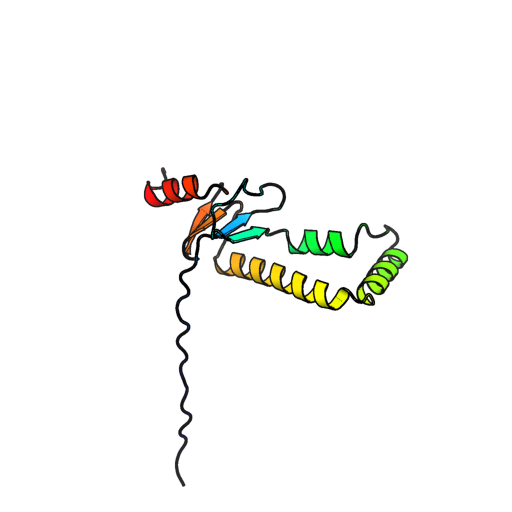 C 1
ATOM 650 O O . ALA A 1 84 ? -8.207 -4.911 0.077 1.00 97.88 84 ALA A O 1
ATOM 651 N N . GLU A 1 85 ? -9.029 -2.824 0.015 1.00 97.19 85 GLU A N 1
ATOM 652 C CA . GLU A 1 85 ? -8.336 -2.453 -1.224 1.00 97.19 85 GLU A CA 1
ATOM 653 C C . GLU A 1 85 ? -6.819 -2.333 -1.018 1.00 97.19 85 GLU A C 1
ATOM 655 O O . GLU A 1 85 ? -6.044 -2.857 -1.821 1.00 97.19 85 GLU A O 1
ATOM 660 N N . HIS A 1 86 ? -6.376 -1.743 0.096 1.00 97.12 86 HIS A N 1
ATOM 661 C CA . HIS A 1 86 ? -4.951 -1.683 0.430 1.00 97.12 86 HIS A CA 1
ATOM 662 C C . HIS A 1 86 ? -4.339 -3.078 0.620 1.00 97.12 86 HIS A C 1
ATOM 664 O O . HIS A 1 86 ? -3.266 -3.355 0.079 1.00 97.12 86 HIS A O 1
ATOM 670 N N . TYR A 1 87 ? -5.041 -3.995 1.293 1.00 97.31 87 TYR A N 1
ATOM 671 C CA . TYR A 1 87 ? -4.584 -5.383 1.409 1.00 97.31 87 TYR A CA 1
ATOM 672 C C . TYR A 1 87 ? -4.572 -6.128 0.075 1.00 97.31 87 TYR A C 1
ATOM 674 O O . TYR A 1 87 ? -3.666 -6.924 -0.163 1.00 97.31 87 TYR A O 1
ATOM 682 N N . ARG A 1 88 ? -5.532 -5.868 -0.819 1.00 97.12 88 ARG A N 1
ATOM 683 C CA . ARG A 1 88 ? -5.524 -6.444 -2.170 1.00 97.12 88 ARG A CA 1
ATOM 684 C C . ARG A 1 88 ? -4.304 -5.976 -2.963 1.00 97.12 88 ARG A C 1
ATOM 686 O O . ARG A 1 88 ? -3.661 -6.796 -3.612 1.00 97.12 88 ARG A O 1
ATOM 693 N N . ALA A 1 89 ? -3.949 -4.695 -2.870 1.00 95.69 89 ALA A N 1
ATOM 694 C CA . ALA A 1 89 ? -2.750 -4.156 -3.507 1.00 95.69 89 ALA A CA 1
ATOM 695 C C . ALA A 1 89 ? -1.454 -4.761 -2.932 1.00 95.69 89 ALA A C 1
ATOM 697 O O . ALA A 1 89 ? -0.539 -5.074 -3.693 1.00 95.69 89 ALA A O 1
ATOM 698 N N . LEU A 1 90 ? -1.393 -4.983 -1.614 1.00 95.56 90 LEU A N 1
ATOM 699 C CA . LEU A 1 90 ? -0.268 -5.661 -0.963 1.00 95.56 90 LEU A CA 1
ATOM 700 C C . LEU A 1 90 ? -0.162 -7.136 -1.388 1.00 95.56 90 LEU A C 1
ATOM 702 O O . LEU A 1 90 ? 0.914 -7.603 -1.754 1.00 95.56 90 LEU A O 1
ATOM 706 N N . ALA A 1 91 ? -1.286 -7.856 -1.411 1.00 95.75 91 ALA A N 1
ATOM 707 C CA . ALA A 1 91 ? -1.341 -9.236 -1.886 1.00 95.75 91 ALA A CA 1
ATOM 708 C C . ALA A 1 91 ? -0.920 -9.348 -3.359 1.00 95.75 91 ALA A C 1
ATOM 710 O O . ALA A 1 91 ? -0.214 -10.287 -3.727 1.00 95.75 91 ALA A O 1
ATOM 711 N N . HIS A 1 92 ? -1.299 -8.370 -4.188 1.00 95.50 92 HIS A N 1
ATOM 712 C CA . HIS A 1 92 ? -0.839 -8.282 -5.568 1.00 95.50 92 HIS A CA 1
ATOM 713 C C . HIS A 1 92 ? 0.687 -8.153 -5.632 1.00 95.50 92 HIS A C 1
ATOM 715 O O . HIS A 1 92 ? 1.329 -8.984 -6.269 1.00 95.50 92 HIS A O 1
ATOM 721 N N . ALA A 1 93 ? 1.283 -7.213 -4.888 1.00 94.69 93 ALA A N 1
ATOM 722 C CA . ALA A 1 93 ? 2.739 -7.058 -4.810 1.00 94.69 93 ALA A CA 1
ATOM 723 C C . ALA A 1 93 ? 3.452 -8.371 -4.430 1.00 94.69 93 ALA A C 1
ATOM 725 O O . ALA A 1 93 ? 4.468 -8.732 -5.026 1.00 94.69 93 ALA A O 1
ATOM 726 N N . TRP A 1 94 ? 2.898 -9.129 -3.480 1.00 92.25 94 TRP A N 1
ATOM 727 C CA . TRP A 1 94 ? 3.430 -10.444 -3.113 1.00 92.25 94 TRP A CA 1
ATOM 728 C C . TRP A 1 94 ? 3.274 -11.494 -4.210 1.00 92.25 94 TRP A C 1
ATOM 730 O O . TRP A 1 94 ? 4.199 -12.277 -4.418 1.00 92.25 94 TRP A O 1
ATOM 740 N N . SER A 1 95 ? 2.152 -11.513 -4.936 1.00 93.56 95 SER A N 1
ATOM 741 C CA . SER A 1 95 ? 1.966 -12.439 -6.062 1.00 93.56 95 SER A CA 1
ATOM 742 C C . SER A 1 95 ? 2.951 -12.195 -7.209 1.00 93.56 95 SER A C 1
ATOM 744 O O . SER A 1 95 ? 3.333 -13.147 -7.885 1.00 93.56 95 SER A O 1
ATOM 746 N N . LEU A 1 96 ? 3.439 -10.957 -7.361 1.00 93.38 96 LEU A N 1
ATOM 747 C CA . LEU A 1 96 ? 4.518 -10.601 -8.291 1.00 93.38 96 LEU A CA 1
ATOM 748 C C . LEU A 1 96 ? 5.897 -11.101 -7.819 1.00 93.38 96 LEU A C 1
ATOM 750 O O . LEU A 1 96 ? 6.894 -10.956 -8.521 1.00 93.38 96 LEU A O 1
ATOM 754 N N . GLY A 1 97 ? 5.986 -11.657 -6.608 1.00 92.94 97 GLY A N 1
ATOM 755 C CA . GLY A 1 97 ? 7.249 -12.055 -5.999 1.00 92.94 97 GLY A CA 1
ATOM 756 C C . GLY A 1 97 ? 8.126 -10.865 -5.610 1.00 92.94 97 GLY A C 1
ATOM 757 O O . GLY A 1 97 ? 9.349 -11.017 -5.555 1.00 92.94 97 GLY A O 1
ATOM 758 N N . LEU A 1 98 ? 7.533 -9.692 -5.349 1.00 93.62 98 LEU A N 1
ATOM 759 C CA . LEU A 1 98 ? 8.261 -8.491 -4.950 1.00 93.62 98 LEU A CA 1
ATOM 760 C C . LEU A 1 98 ? 8.990 -8.724 -3.618 1.00 93.62 98 LEU A C 1
ATOM 762 O O . LEU A 1 98 ? 8.368 -9.027 -2.601 1.00 93.62 98 LEU A O 1
ATOM 766 N N . LYS A 1 99 ? 10.322 -8.578 -3.615 1.00 90.25 99 LYS A N 1
ATOM 767 C CA . LYS A 1 99 ? 11.162 -8.887 -2.437 1.00 90.25 99 LYS A CA 1
ATOM 768 C C . LYS A 1 99 ? 11.651 -7.663 -1.674 1.00 90.25 99 LYS A C 1
ATOM 770 O O . LYS A 1 99 ? 12.067 -7.787 -0.527 1.00 90.25 99 LYS A O 1
ATOM 775 N N . LYS A 1 100 ? 11.703 -6.511 -2.339 1.00 93.62 100 LYS A N 1
ATOM 776 C CA . LYS A 1 100 ? 12.276 -5.264 -1.825 1.00 93.62 100 LYS A CA 1
ATOM 777 C C . LYS A 1 100 ? 11.463 -4.086 -2.343 1.00 93.62 100 LYS A C 1
ATOM 779 O O . LYS A 1 100 ? 10.858 -4.176 -3.408 1.00 93.62 100 LYS A O 1
ATOM 784 N N . TYR A 1 101 ? 11.505 -2.988 -1.610 1.00 93.50 101 TYR A N 1
ATOM 785 C CA . TYR A 1 101 ? 10.980 -1.696 -2.025 1.00 93.50 101 TYR A CA 1
ATOM 786 C C . TYR A 1 101 ? 11.978 -0.601 -1.597 1.00 93.50 101 TYR A C 1
ATOM 788 O O . TYR A 1 101 ? 12.738 -0.826 -0.649 1.00 93.50 101 TYR A O 1
ATOM 796 N N . PRO A 1 102 ? 12.043 0.538 -2.306 1.00 96.31 102 PRO A N 1
ATOM 797 C CA . PRO A 1 102 ? 11.199 0.918 -3.437 1.00 96.31 102 PRO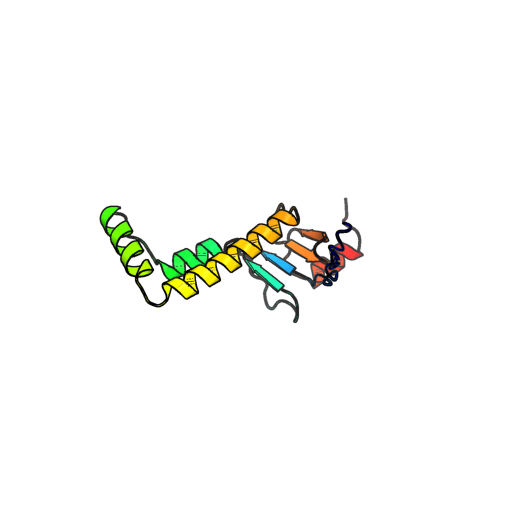 A CA 1
ATOM 798 C C . PRO A 1 102 ? 11.492 0.088 -4.691 1.00 96.31 102 PRO A C 1
ATOM 800 O O . PRO A 1 102 ? 12.601 -0.423 -4.872 1.00 96.31 102 PRO A O 1
ATOM 803 N N . ALA A 1 103 ? 10.480 -0.087 -5.534 1.00 96.94 103 ALA A N 1
ATOM 804 C CA . ALA A 1 103 ? 10.587 -0.809 -6.791 1.00 96.94 103 ALA A CA 1
ATOM 805 C C . ALA A 1 103 ? 9.638 -0.237 -7.844 1.00 96.94 103 ALA A C 1
ATOM 807 O O . ALA A 1 103 ? 8.495 0.104 -7.541 1.00 96.94 103 ALA A O 1
ATOM 808 N N . VAL A 1 104 ? 10.093 -0.204 -9.091 1.00 96.50 104 VAL A N 1
ATOM 809 C CA . VAL A 1 104 ? 9.255 0.066 -10.259 1.00 96.50 104 VAL A CA 1
ATOM 810 C C . VAL A 1 104 ? 9.026 -1.254 -10.980 1.00 96.50 104 VAL A C 1
ATOM 812 O O . VAL A 1 104 ? 9.981 -1.946 -11.327 1.00 96.50 104 VAL A O 1
ATOM 815 N N . VAL A 1 105 ? 7.763 -1.611 -11.173 1.00 96.19 105 VAL A N 1
ATOM 816 C CA . VAL A 1 105 ? 7.345 -2.812 -11.892 1.00 96.19 105 VAL A CA 1
ATOM 817 C C . VAL A 1 105 ? 6.721 -2.397 -13.215 1.00 96.19 105 VAL A C 1
ATOM 819 O O . VAL A 1 105 ? 5.816 -1.562 -13.241 1.00 96.19 105 VAL A O 1
ATOM 822 N N . PHE A 1 106 ? 7.206 -2.986 -14.299 1.00 95.06 106 PHE A N 1
ATOM 823 C CA . PHE A 1 106 ? 6.681 -2.826 -15.649 1.00 95.06 106 PHE A CA 1
ATOM 824 C C . PHE A 1 106 ? 5.953 -4.106 -16.046 1.00 95.06 106 PHE A C 1
ATOM 826 O O . PHE A 1 106 ? 6.452 -5.206 -15.785 1.00 95.06 106 PHE A O 1
ATOM 833 N N . ASP A 1 107 ? 4.763 -3.962 -16.632 1.00 92.69 107 ASP A N 1
ATOM 834 C CA . ASP A 1 107 ? 3.982 -5.076 -17.176 1.00 92.69 107 ASP A CA 1
ATOM 835 C C . ASP A 1 107 ? 3.808 -6.253 -16.202 1.00 92.69 107 ASP A C 1
ATOM 837 O O . ASP A 1 107 ? 3.808 -7.414 -16.610 1.00 92.69 107 ASP A O 1
ATOM 841 N N . ASP A 1 108 ? 3.692 -5.946 -14.901 1.00 91.31 108 ASP A N 1
ATOM 842 C CA . ASP A 1 108 ? 3.537 -6.907 -13.798 1.00 91.31 108 ASP A CA 1
ATOM 843 C C . ASP A 1 108 ? 4.533 -8.089 -13.855 1.00 91.31 108 ASP A C 1
ATOM 845 O O . ASP A 1 108 ? 4.248 -9.200 -13.409 1.00 91.31 108 ASP A O 1
ATOM 849 N N . SER A 1 109 ? 5.726 -7.869 -14.414 1.00 90.56 109 SER A N 1
ATOM 850 C CA . SER A 1 109 ? 6.703 -8.944 -14.633 1.00 90.56 109 SER A CA 1
ATOM 851 C C . SER A 1 109 ? 8.154 -8.485 -14.530 1.00 90.56 109 SER A C 1
ATOM 853 O O . SER A 1 109 ? 8.981 -9.197 -13.956 1.00 90.56 109 SER A O 1
ATOM 855 N N . GLU A 1 110 ? 8.477 -7.291 -15.024 1.00 93.19 110 GLU A N 1
ATOM 856 C CA . GLU A 1 110 ? 9.832 -6.747 -14.979 1.00 93.19 110 GLU A CA 1
ATOM 857 C C . GLU A 1 110 ? 9.979 -5.811 -13.778 1.00 93.19 110 GLU A C 1
ATOM 859 O O . GLU A 1 110 ? 9.260 -4.822 -13.660 1.00 93.19 110 GLU A O 1
ATOM 864 N N . VAL A 1 111 ? 10.922 -6.100 -12.878 1.00 95.38 111 VAL A N 1
ATOM 865 C CA . VAL A 1 111 ? 11.096 -5.342 -11.631 1.00 95.38 111 VAL A CA 1
ATOM 866 C C . VAL A 1 111 ? 12.452 -4.651 -11.600 1.00 95.38 111 VAL A C 1
ATOM 868 O O . VAL A 1 111 ? 13.491 -5.305 -11.686 1.00 95.38 111 VAL A O 1
ATOM 871 N N . VAL A 1 112 ? 12.446 -3.339 -11.376 1.00 95.69 112 VAL A N 1
ATOM 872 C CA . VAL A 1 112 ? 13.641 -2.545 -11.079 1.00 95.69 112 VAL A CA 1
ATOM 873 C C . VAL A 1 112 ? 13.594 -2.105 -9.622 1.00 95.69 112 VAL A C 1
ATOM 875 O O . VAL A 1 112 ? 12.723 -1.341 -9.213 1.00 95.69 112 VAL A O 1
ATOM 878 N N . TYR A 1 113 ? 14.536 -2.59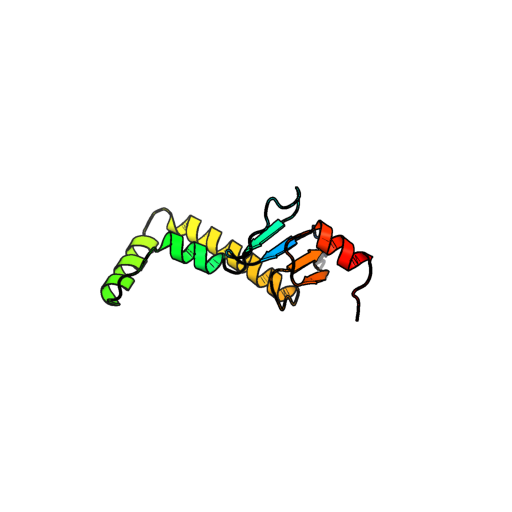9 -8.823 1.00 95.81 113 TYR A N 1
ATOM 879 C CA . TYR A 1 113 ? 14.626 -2.295 -7.395 1.00 95.81 113 TYR A CA 1
ATOM 880 C C . TYR A 1 113 ? 15.452 -1.035 -7.112 1.00 95.81 113 TYR A C 1
ATOM 882 O O . TYR A 1 113 ? 16.366 -0.694 -7.857 1.00 95.81 113 TYR A O 1
ATOM 890 N N . GLY A 1 114 ? 15.184 -0.404 -5.967 1.00 95.00 114 GLY A N 1
ATOM 891 C CA . GLY A 1 114 ? 16.011 0.662 -5.396 1.00 95.00 114 GLY A CA 1
ATOM 892 C C . GLY A 1 114 ? 15.689 2.067 -5.896 1.00 95.00 114 GLY A C 1
ATOM 893 O O . GLY A 1 114 ? 16.397 3.005 -5.545 1.00 95.00 114 GLY A O 1
ATOM 894 N N . THR A 1 115 ? 14.629 2.234 -6.686 1.00 94.75 115 THR A N 1
ATOM 895 C CA . THR A 1 115 ? 14.203 3.542 -7.188 1.00 94.75 115 THR A CA 1
ATOM 896 C C . THR A 1 115 ? 12.683 3.654 -7.236 1.00 94.75 115 THR A C 1
ATOM 898 O O . THR A 1 115 ? 11.979 2.657 -7.395 1.00 94.75 115 THR A O 1
ATOM 901 N N . THR A 1 116 ? 12.184 4.880 -7.101 1.00 96.31 116 THR A N 1
ATOM 902 C CA . THR A 1 116 ? 10.807 5.270 -7.437 1.00 96.31 116 THR A CA 1
ATOM 903 C C . THR A 1 116 ? 10.739 6.134 -8.700 1.00 96.31 116 THR A C 1
ATOM 905 O O . THR A 1 116 ? 9.649 6.471 -9.159 1.00 96.31 116 THR A O 1
ATOM 908 N N . ASP A 1 117 ? 11.892 6.482 -9.279 1.00 95.00 117 ASP A N 1
ATOM 909 C CA . ASP A 1 117 ? 11.999 7.219 -10.533 1.00 95.00 117 ASP A CA 1
ATOM 910 C C . ASP A 1 117 ? 11.814 6.258 -11.713 1.00 95.00 117 ASP A C 1
ATOM 912 O O . ASP A 1 117 ? 12.644 5.382 -11.970 1.00 95.00 117 ASP A O 1
ATOM 916 N N . VAL A 1 118 ? 10.704 6.439 -12.429 1.00 94.06 118 VAL A N 1
ATOM 917 C CA . VAL A 1 118 ? 10.322 5.622 -13.586 1.00 94.06 118 VAL A CA 1
ATOM 918 C C . VAL A 1 118 ? 11.257 5.835 -14.771 1.00 94.06 118 VAL A C 1
ATOM 920 O O . VAL A 1 118 ? 11.546 4.879 -15.481 1.00 94.06 118 VAL A O 1
ATOM 923 N N . VAL A 1 119 ? 11.762 7.053 -14.983 1.00 92.88 119 VAL A N 1
ATOM 924 C CA . VAL A 1 119 ? 12.680 7.343 -16.093 1.00 92.88 119 VAL A CA 1
ATOM 925 C C . VAL A 1 119 ? 14.008 6.635 -15.855 1.00 92.88 119 VAL A C 1
ATOM 927 O O . VAL A 1 119 ? 14.524 5.975 -16.757 1.00 92.88 119 VAL A O 1
ATOM 930 N N . LEU A 1 120 ? 14.529 6.707 -14.627 1.00 94.00 120 LEU A N 1
ATOM 931 C CA . LEU A 1 120 ? 15.713 5.944 -14.235 1.00 94.00 120 LEU A CA 1
ATOM 932 C C . LEU A 1 120 ? 15.460 4.435 -14.343 1.00 94.00 120 LEU A C 1
ATOM 934 O O . LEU A 1 120 ? 16.303 3.704 -14.858 1.00 94.00 120 LEU A O 1
ATOM 938 N N . ALA A 1 121 ? 14.299 3.957 -13.893 1.00 94.69 121 ALA A N 1
ATOM 939 C CA . ALA A 1 121 ? 13.963 2.543 -13.977 1.00 94.69 121 ALA A CA 1
ATOM 940 C C . ALA A 1 121 ? 13.895 2.037 -15.430 1.00 94.69 121 ALA A C 1
ATOM 942 O O . ALA A 1 121 ? 14.432 0.972 -15.722 1.00 94.69 121 ALA A O 1
ATOM 943 N N . GLU A 1 122 ? 13.330 2.815 -16.357 1.00 93.50 122 GLU A N 1
ATOM 944 C CA . GLU A 1 122 ? 13.323 2.492 -17.791 1.00 93.50 122 GLU A CA 1
ATOM 945 C C . GLU A 1 122 ? 14.737 2.419 -18.377 1.00 93.50 122 GLU A C 1
ATOM 947 O O . GLU A 1 122 ? 15.057 1.504 -19.140 1.00 93.50 122 GLU A O 1
ATOM 952 N N . GLN A 1 123 ? 15.618 3.342 -17.987 1.00 93.00 123 GLN A N 1
ATOM 953 C CA . GLN A 1 123 ? 17.023 3.317 -18.403 1.00 93.00 123 GLN A CA 1
ATOM 954 C C . GLN A 1 123 ? 17.751 2.076 -17.879 1.00 93.00 123 GLN A C 1
ATOM 956 O O . GLN A 1 123 ? 18.485 1.441 -18.630 1.00 93.00 123 GLN A O 1
ATOM 961 N N . LEU A 1 124 ? 17.536 1.699 -16.615 1.00 92.62 124 LEU A N 1
ATOM 962 C CA . LEU A 1 124 ? 18.152 0.510 -16.017 1.00 92.62 124 LEU A CA 1
ATOM 963 C C . LEU A 1 124 ? 17.629 -0.788 -16.646 1.00 92.62 124 LEU A C 1
ATOM 965 O O . LEU A 1 124 ? 18.402 -1.718 -16.873 1.00 92.62 124 LEU A O 1
ATOM 969 N N . ARG A 1 125 ? 16.330 -0.839 -16.961 1.00 89.31 125 ARG A N 1
ATOM 970 C CA . ARG A 1 125 ? 15.685 -1.983 -17.614 1.00 89.31 125 ARG A CA 1
ATOM 971 C C . ARG A 1 125 ? 16.190 -2.184 -19.044 1.00 89.31 125 ARG A C 1
ATOM 973 O O . ARG A 1 125 ? 16.498 -3.305 -19.431 1.00 89.31 125 ARG A O 1
ATOM 980 N N . THR A 1 126 ? 16.305 -1.106 -19.820 1.00 87.25 126 THR A N 1
ATOM 981 C CA . THR A 1 126 ? 16.682 -1.160 -21.247 1.00 87.25 126 THR A CA 1
ATOM 982 C C . THR A 1 126 ? 18.193 -1.118 -21.495 1.00 87.25 126 THR A C 1
ATOM 984 O O . THR A 1 126 ? 18.662 -1.635 -22.507 1.00 87.25 126 THR A O 1
ATOM 987 N N . GLY A 1 127 ? 18.964 -0.526 -20.579 1.00 73.69 127 GLY A N 1
ATOM 988 C CA . GLY A 1 127 ? 20.414 -0.341 -20.688 1.00 73.69 127 GLY A CA 1
ATOM 989 C C . GLY A 1 127 ? 21.265 -1.527 -20.227 1.00 73.69 127 GLY A C 1
ATOM 990 O O . GLY A 1 127 ? 22.473 -1.513 -20.449 1.00 73.69 127 GLY A O 1
ATOM 991 N N . GLY A 1 128 ? 20.656 -2.557 -19.630 1.00 55.12 128 GLY A N 1
ATOM 992 C CA . GLY A 1 128 ? 21.353 -3.719 -19.078 1.00 55.12 128 GLY A CA 1
ATOM 993 C C . GLY A 1 128 ? 21.919 -3.440 -17.685 1.00 55.12 128 GLY A C 1
ATOM 994 O O . GLY A 1 128 ? 22.776 -2.576 -17.505 1.00 55.12 128 GLY A O 1
ATOM 995 N N . GLY A 1 129 ? 21.450 -4.198 -16.689 1.00 53.22 129 GLY A N 1
ATOM 996 C CA . GLY A 1 129 ? 22.037 -4.198 -15.351 1.00 53.22 129 GLY A CA 1
ATOM 997 C C . GLY A 1 129 ? 23.538 -4.474 -15.432 1.00 53.22 129 GLY A C 1
ATOM 998 O O . GLY A 1 129 ? 23.952 -5.488 -15.994 1.00 53.22 129 GLY A O 1
ATOM 999 N N . LEU A 1 130 ? 24.357 -3.559 -14.912 1.00 37.69 130 LEU A N 1
ATOM 1000 C CA . LEU A 1 130 ? 25.780 -3.833 -14.732 1.00 37.69 130 LEU A CA 1
ATOM 1001 C C . LEU A 1 130 ? 25.981 -4.879 -13.613 1.00 37.69 130 LEU A C 1
ATOM 1003 O O . LEU A 1 130 ? 25.153 -4.937 -12.701 1.00 37.69 130 LEU A O 1
ATOM 1007 N N . PRO A 1 131 ? 27.040 -5.709 -13.727 1.00 46.78 131 PRO A N 1
ATOM 1008 C CA . PRO A 1 131 ? 27.263 -6.928 -12.941 1.00 46.78 131 PRO A CA 1
ATOM 1009 C C . PRO A 1 131 ? 27.380 -6.718 -11.429 1.00 46.78 131 PRO A C 1
ATOM 1011 O O . PRO A 1 131 ? 27.877 -5.649 -11.006 1.00 46.78 131 PRO A O 1
#

pLDDT: mean 87.96, std 15.73, range [37.69, 98.0]

Radius of gyration: 21.07 Å; Cα contacts (8 Å, |Δi|>4): 140; chains: 1; bounding box: 60×54×52 Å